Protein AF-Q2SKM6-F1 (afdb_monomer_lite)

Foldseek 3Di:
DDCVQQADPVLVPDPQHDPQFGNPCCQFQVHTDHGDPDDDPQDDALPWDDDPPDPDTGGPSQPPDPQWDADDVVGIFGCVCCVRNVDTHHGDSDPDDDPFDNGDDNPFDDDPVLRVCLVVVVLVVNLVVSCVRPPRDDSVVSNVVSVVSNVSRVVPD

Organism: Hahella chejuensis (strain KCTC 2396) (NCBI:txid349521)

Secondary structure (DSSP, 8-state):
--GGGSS-HHHHT-TTEETTEE-TTHHHHTS-BPP--------S---EEE-TT-S-EEEGGGTT-TTEEEEETTEEEE-TTHHHHSSPBPP--TT---SS-----TT----HHHHHHHHTT-HHHHHHHHHHHTTT--HHHHHHHHHHHHHHHHHH-

Sequence (157 aa):
MGIEELIPAKCAKCEYFLEGECLRAEEQIGGYLPLDYGACRVNGSCIPVQIESSRFYIPEKCVGCSFLAGETQSGYQCLQDKEIWKKGKPLDWGEWTPDLPNIGYAGLNIDESVLEAVKNGAEVFVIKRLRLLNNNLTLKFCRQAYADLRCMMEKFG

Structure (mmCIF, N/CA/C/O backbone):
data_AF-Q2SKM6-F1
#
_entry.id   AF-Q2SKM6-F1
#
loop_
_atom_site.group_PDB
_atom_site.id
_atom_site.type_symbol
_atom_site.label_atom_id
_atom_site.label_alt_id
_atom_site.label_comp_id
_atom_site.label_asym_id
_atom_site.label_entity_id
_atom_site.label_seq_id
_atom_site.pdbx_PDB_ins_code
_atom_site.Cartn_x
_atom_site.Cartn_y
_atom_site.Cartn_z
_atom_site.occupancy
_atom_site.B_iso_or_equiv
_atom_site.auth_seq_id
_atom_site.auth_comp_id
_atom_site.auth_asym_id
_atom_site.auth_atom_id
_atom_site.pdbx_PDB_model_num
ATOM 1 N N . MET A 1 1 ? -6.683 21.913 20.448 1.00 43.88 1 MET A N 1
ATOM 2 C CA . MET A 1 1 ? -6.869 20.454 20.304 1.00 43.88 1 MET A CA 1
ATOM 3 C C . MET A 1 1 ? -5.559 19.884 19.804 1.00 43.88 1 MET A C 1
ATOM 5 O O . MET A 1 1 ? -5.119 20.302 18.742 1.00 43.88 1 MET A O 1
ATOM 9 N N . GLY A 1 2 ? -4.893 19.060 20.612 1.00 51.66 2 GLY A N 1
ATOM 10 C CA . GLY A 1 2 ? -3.593 18.479 20.272 1.00 51.66 2 GLY A CA 1
ATOM 11 C C . GLY A 1 2 ? -3.734 17.234 19.395 1.00 51.66 2 GLY A C 1
ATOM 12 O O . GLY A 1 2 ? -4.752 16.548 19.446 1.00 51.66 2 GLY A O 1
ATOM 13 N N . ILE A 1 3 ? -2.695 16.936 18.616 1.00 56.28 3 ILE A N 1
ATOM 14 C CA . ILE A 1 3 ? -2.562 15.726 17.780 1.00 56.28 3 ILE A CA 1
ATOM 15 C C . ILE A 1 3 ? -2.655 14.412 18.577 1.00 56.28 3 ILE A C 1
ATOM 17 O O . ILE A 1 3 ? -2.915 13.359 18.005 1.00 56.28 3 ILE A O 1
ATOM 21 N N . GLU A 1 4 ? -2.489 14.481 19.899 1.00 56.22 4 GLU A N 1
ATOM 22 C CA . GLU A 1 4 ? -2.472 13.343 20.822 1.00 56.22 4 GLU A CA 1
ATOM 23 C C . GLU A 1 4 ? -3.792 12.554 20.858 1.00 56.22 4 GLU A C 1
ATOM 25 O O . GLU A 1 4 ? -3.774 11.358 21.123 1.00 56.22 4 GLU A O 1
ATOM 30 N N . GLU A 1 5 ? -4.930 13.179 20.535 1.00 59.50 5 GLU A N 1
ATOM 31 C CA . GLU A 1 5 ? -6.233 12.491 20.483 1.00 59.50 5 GLU A CA 1
ATOM 32 C C . GLU A 1 5 ? -6.485 11.726 19.170 1.00 59.50 5 GLU A C 1
ATOM 34 O O . GLU A 1 5 ? -7.481 11.015 19.056 1.00 59.50 5 GLU A O 1
ATOM 39 N N . LEU A 1 6 ? -5.624 11.891 18.161 1.00 67.19 6 LEU A N 1
ATOM 40 C CA . LEU A 1 6 ? -5.803 11.321 16.816 1.00 67.19 6 LEU A CA 1
ATOM 41 C C . LEU A 1 6 ? -4.813 10.186 16.509 1.00 67.19 6 LEU A C 1
ATOM 43 O O . LEU A 1 6 ? -4.863 9.581 15.432 1.00 67.19 6 LEU A O 1
ATOM 47 N N . ILE A 1 7 ? -3.920 9.886 17.456 1.00 73.25 7 ILE A N 1
ATOM 48 C CA . ILE A 1 7 ? -2.831 8.924 17.295 1.00 73.25 7 ILE A CA 1
ATOM 49 C C . ILE A 1 7 ? -2.899 7.829 18.371 1.00 73.25 7 ILE A C 1
ATOM 51 O O . ILE A 1 7 ? -3.177 8.117 19.537 1.00 73.25 7 ILE A O 1
ATOM 55 N N . PRO A 1 8 ? -2.613 6.559 18.035 1.00 74.56 8 PRO A N 1
ATOM 56 C CA . PRO A 1 8 ? -2.498 5.502 19.030 1.00 74.56 8 PRO A CA 1
ATOM 57 C C . PRO A 1 8 ? -1.423 5.827 20.062 1.00 74.56 8 PRO A C 1
ATOM 59 O O . PRO A 1 8 ? -0.291 6.139 19.699 1.00 74.56 8 PRO A O 1
ATOM 62 N N . ALA A 1 9 ? -1.731 5.677 21.354 1.00 73.44 9 ALA A N 1
ATOM 63 C CA . ALA A 1 9 ? -0.780 5.963 22.436 1.00 73.44 9 ALA A CA 1
ATOM 64 C C . ALA A 1 9 ? 0.540 5.177 22.304 1.00 73.44 9 ALA A C 1
ATOM 66 O O . ALA A 1 9 ? 1.604 5.670 22.675 1.00 73.44 9 ALA A O 1
ATOM 67 N N . LYS A 1 10 ? 0.480 3.965 21.733 1.00 73.44 10 LYS A N 1
ATOM 68 C CA . LYS A 1 10 ? 1.672 3.169 21.407 1.00 73.44 10 LYS A CA 1
ATOM 69 C C . LYS A 1 10 ? 2.523 3.788 20.293 1.00 73.44 10 LYS A C 1
ATOM 71 O O . LYS A 1 10 ? 3.741 3.674 20.338 1.00 73.44 10 LYS A O 1
ATOM 76 N N . CYS A 1 11 ? 1.899 4.450 19.319 1.00 77.44 11 CYS A N 1
ATOM 77 C CA . CYS A 1 11 ? 2.588 5.138 18.232 1.00 77.44 11 CYS A CA 1
ATOM 78 C C . CYS A 1 11 ? 3.168 6.471 18.708 1.00 77.44 11 CYS A C 1
ATOM 80 O O . CYS A 1 11 ? 4.300 6.766 18.369 1.00 77.44 11 CYS A O 1
ATOM 82 N N . ALA A 1 12 ? 2.469 7.213 19.572 1.00 79.12 12 ALA A N 1
ATOM 83 C CA . ALA A 1 12 ? 2.941 8.498 20.105 1.00 79.12 12 ALA A CA 1
ATOM 84 C C . ALA A 1 12 ? 4.312 8.430 20.813 1.00 79.12 12 ALA A C 1
ATOM 86 O O . ALA A 1 12 ? 5.000 9.438 20.929 1.00 79.12 12 ALA A O 1
ATOM 87 N N . LYS A 1 13 ? 4.699 7.247 21.308 1.00 80.88 13 LYS A N 1
ATOM 88 C CA . LYS A 1 13 ? 5.981 6.995 21.991 1.00 80.88 13 LYS A CA 1
ATOM 89 C C . LYS A 1 13 ? 6.956 6.148 21.166 1.00 80.88 13 LYS A C 1
ATOM 91 O O . LYS A 1 13 ? 7.995 5.748 21.681 1.00 80.88 13 LYS A O 1
ATOM 96 N N . CYS A 1 14 ? 6.597 5.801 19.934 1.00 84.19 14 CYS A N 1
ATOM 97 C CA . CYS A 1 14 ? 7.415 4.956 19.075 1.00 84.19 14 CYS A CA 1
ATOM 98 C C . CYS A 1 14 ? 8.539 5.782 18.439 1.00 84.19 14 CYS A C 1
ATOM 100 O O . CYS A 1 14 ? 8.295 6.893 17.982 1.00 84.19 14 CYS A O 1
ATOM 102 N N . GLU A 1 15 ? 9.749 5.225 18.350 1.00 88.50 15 GLU A N 1
ATOM 103 C CA . GLU A 1 15 ? 10.892 5.881 17.691 1.00 88.50 15 GLU A CA 1
ATOM 104 C C . GLU A 1 15 ? 10.661 6.150 16.195 1.00 88.50 15 GLU A C 1
ATOM 106 O O . GLU A 1 15 ? 11.251 7.062 15.629 1.00 88.50 15 GLU A O 1
ATOM 111 N N . TYR A 1 16 ? 9.765 5.382 15.569 1.00 84.81 16 TYR A N 1
ATOM 112 C CA . TYR A 1 16 ? 9.400 5.525 14.161 1.00 84.81 16 TYR A CA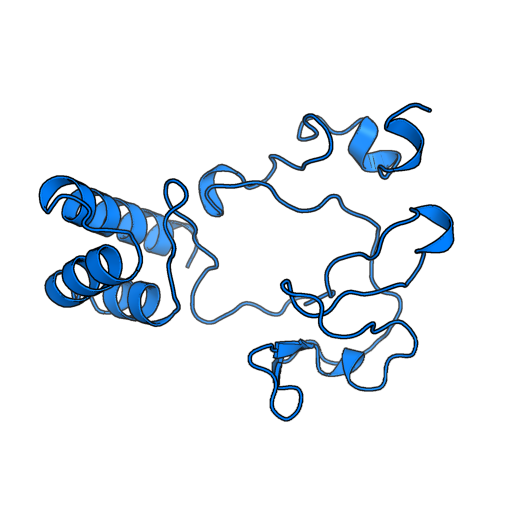 1
ATOM 113 C C . TYR A 1 16 ? 8.237 6.500 13.932 1.00 84.81 16 TYR A C 1
ATOM 115 O O . TYR A 1 16 ? 7.738 6.578 12.814 1.00 84.81 16 TYR A O 1
ATOM 123 N N . PHE A 1 17 ? 7.739 7.186 14.961 1.00 84.56 17 PHE A N 1
ATOM 124 C CA . PHE A 1 17 ? 6.649 8.146 14.804 1.00 84.56 17 PHE A CA 1
ATOM 125 C C . PHE A 1 17 ? 7.175 9.526 14.410 1.00 84.56 17 PHE A C 1
ATOM 127 O O . PHE A 1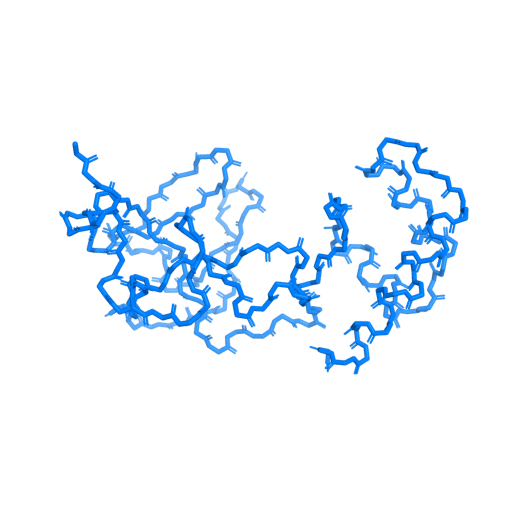 17 ? 7.997 10.103 15.120 1.00 84.56 17 PHE A O 1
ATOM 134 N N . LEU A 1 18 ? 6.645 10.082 13.318 1.00 83.88 18 LEU A N 1
ATOM 135 C CA . LEU A 1 18 ? 6.941 11.442 12.870 1.00 83.88 18 LEU A CA 1
ATOM 136 C C . LEU A 1 18 ? 5.653 12.125 12.408 1.00 83.88 18 LEU A C 1
ATOM 138 O O . LEU A 1 18 ? 5.001 11.651 11.487 1.00 83.88 18 LEU A O 1
ATOM 142 N N . GLU A 1 19 ? 5.276 13.222 13.070 1.00 81.88 19 GLU A N 1
ATOM 143 C CA . GLU A 1 19 ? 4.175 14.122 12.669 1.00 81.88 19 GLU A CA 1
ATOM 144 C C . GLU A 1 19 ? 2.834 13.447 12.293 1.00 81.88 19 GLU A C 1
ATOM 146 O O . GLU A 1 19 ? 2.063 13.981 11.501 1.00 81.88 19 GLU A O 1
ATOM 151 N N . GLY A 1 20 ? 2.499 12.301 12.899 1.00 76.00 20 GLY A N 1
ATOM 152 C CA . GLY A 1 20 ? 1.253 11.577 12.603 1.00 76.00 20 GLY A CA 1
ATOM 153 C C . GLY A 1 20 ? 1.416 10.348 11.706 1.00 76.00 20 GLY A C 1
ATOM 154 O O . GLY A 1 20 ? 0.421 9.688 11.423 1.00 76.00 20 GLY A O 1
ATOM 155 N N . GLU A 1 21 ? 2.642 10.007 11.317 1.00 80.06 21 GLU A N 1
ATOM 156 C CA . GLU A 1 21 ? 2.961 8.930 10.378 1.00 80.06 21 GLU A CA 1
ATOM 157 C C . GLU A 1 21 ? 4.000 7.943 10.952 1.00 80.06 21 GLU A C 1
ATOM 159 O O . GLU A 1 21 ? 4.666 8.227 11.955 1.00 80.06 21 GLU A O 1
ATOM 164 N N . CYS A 1 22 ? 4.121 6.753 10.346 1.00 83.69 22 CYS A N 1
ATOM 165 C CA . CYS A 1 22 ? 5.076 5.714 10.752 1.00 83.69 22 CYS A CA 1
ATOM 166 C C . CYS A 1 22 ? 6.209 5.541 9.723 1.00 83.69 22 CYS A C 1
ATOM 168 O O . CYS A 1 22 ? 5.977 5.131 8.586 1.00 83.69 22 CYS A O 1
ATOM 170 N N . LEU A 1 23 ? 7.451 5.763 10.159 1.00 84.75 23 LEU A N 1
ATOM 171 C CA . LEU A 1 23 ? 8.675 5.676 9.351 1.00 84.75 23 LEU A CA 1
ATOM 172 C C . LEU A 1 23 ? 9.255 4.257 9.222 1.00 84.75 23 LEU A C 1
ATOM 174 O O . LEU A 1 23 ? 10.263 4.059 8.552 1.00 84.75 23 LEU A O 1
ATOM 178 N N . ARG A 1 24 ? 8.653 3.244 9.866 1.00 83.00 24 ARG A N 1
ATOM 179 C CA . ARG A 1 24 ? 9.258 1.903 10.034 1.00 83.00 24 ARG A CA 1
ATOM 180 C C . ARG A 1 24 ? 9.721 1.247 8.725 1.00 83.00 24 ARG A C 1
ATOM 182 O O . ARG A 1 24 ? 10.673 0.476 8.751 1.00 83.00 24 ARG A O 1
ATOM 189 N N . ALA A 1 25 ? 9.036 1.512 7.616 1.00 73.31 25 ALA A N 1
ATOM 190 C CA . ALA A 1 25 ? 9.338 0.924 6.312 1.00 73.31 25 ALA A CA 1
ATOM 191 C C . ALA A 1 25 ? 9.506 1.987 5.218 1.00 73.31 25 ALA A C 1
ATOM 193 O O . ALA A 1 25 ? 9.264 1.692 4.049 1.00 73.31 25 ALA A O 1
ATOM 194 N N . GLU A 1 26 ? 9.895 3.212 5.589 1.00 80.44 26 GLU A N 1
ATOM 195 C CA . GLU A 1 26 ? 9.946 4.347 4.660 1.00 80.44 26 GLU A CA 1
ATOM 196 C C . GLU A 1 26 ? 10.763 4.044 3.401 1.00 80.44 26 GLU A C 1
ATOM 198 O O . GLU A 1 26 ? 10.296 4.267 2.284 1.00 80.44 26 GLU A O 1
ATOM 203 N N . GLU A 1 27 ? 11.937 3.436 3.574 1.00 71.75 27 GLU A N 1
ATOM 204 C CA . GLU A 1 27 ? 12.813 3.047 2.467 1.00 71.75 27 GLU A CA 1
ATOM 205 C C . GLU A 1 27 ? 12.192 1.994 1.535 1.00 71.75 27 GLU A C 1
ATOM 207 O O . GLU A 1 27 ? 12.507 1.969 0.349 1.00 71.75 27 GLU A O 1
ATOM 212 N N . GLN A 1 28 ? 11.330 1.114 2.055 1.00 64.44 28 GLN A N 1
ATOM 213 C CA . GLN A 1 28 ? 10.730 0.019 1.288 1.00 64.44 28 GLN A CA 1
ATOM 214 C C . GLN A 1 28 ? 9.534 0.494 0.457 1.00 64.44 28 GLN A C 1
ATOM 216 O O . GLN A 1 28 ? 9.356 0.063 -0.682 1.00 64.44 28 GLN A O 1
ATOM 221 N N . ILE A 1 29 ? 8.701 1.366 1.029 1.00 68.19 29 ILE A N 1
ATOM 222 C CA . ILE A 1 29 ? 7.460 1.822 0.389 1.00 68.19 29 ILE A CA 1
ATOM 223 C C . ILE A 1 29 ? 7.602 3.201 -0.264 1.00 68.19 29 ILE A C 1
ATOM 225 O O . ILE A 1 29 ? 6.657 3.677 -0.888 1.00 68.19 29 ILE A O 1
ATOM 229 N N . GLY A 1 30 ? 8.760 3.858 -0.119 1.00 65.94 30 GLY A N 1
ATOM 230 C CA . GLY A 1 30 ? 9.010 5.201 -0.645 1.00 65.94 30 GLY A CA 1
ATOM 231 C C . GLY A 1 30 ? 8.045 6.254 -0.088 1.00 65.94 30 GLY A C 1
ATOM 232 O O . GLY A 1 30 ? 7.665 7.175 -0.811 1.00 65.94 30 GLY A O 1
ATOM 233 N N . GLY A 1 31 ? 7.602 6.077 1.159 1.00 73.12 31 GLY A N 1
ATOM 234 C CA . GLY A 1 31 ? 6.545 6.853 1.809 1.00 73.12 31 GLY A CA 1
ATOM 235 C C . GLY A 1 31 ? 6.296 6.378 3.240 1.00 73.12 31 GLY A C 1
ATOM 236 O O . GLY A 1 31 ? 7.091 5.626 3.788 1.00 73.12 31 GLY A O 1
ATOM 237 N N . TYR A 1 32 ? 5.189 6.782 3.860 1.00 78.88 32 TYR A N 1
ATOM 238 C CA . TYR A 1 32 ? 4.927 6.454 5.265 1.00 78.88 32 TYR A CA 1
ATOM 239 C C . TYR A 1 32 ? 3.880 5.360 5.450 1.00 78.88 32 TYR A C 1
ATOM 241 O O . TYR A 1 32 ? 2.926 5.242 4.678 1.00 78.88 32 TYR A O 1
ATOM 249 N N . LEU A 1 33 ? 4.063 4.548 6.494 1.00 72.88 33 LEU A N 1
ATOM 250 C CA . LEU A 1 33 ? 3.070 3.566 6.901 1.00 72.88 33 LEU A CA 1
ATOM 251 C C . LEU A 1 33 ? 1.970 4.237 7.733 1.00 72.88 33 LEU A C 1
ATOM 253 O O . LEU A 1 33 ? 2.259 5.116 8.551 1.00 72.88 33 LEU A O 1
ATOM 257 N N . PRO A 1 34 ? 0.722 3.756 7.621 1.00 74.81 34 PRO A N 1
ATOM 258 C CA . PRO A 1 34 ? -0.339 4.174 8.520 1.00 74.81 34 PRO A CA 1
ATOM 259 C C . PRO A 1 34 ? -0.001 3.792 9.967 1.00 74.81 34 PRO A C 1
ATOM 261 O O . PRO A 1 34 ? 0.610 2.752 10.233 1.00 74.81 34 PRO A O 1
ATOM 264 N N . LEU A 1 35 ? -0.442 4.617 10.918 1.00 78.75 35 LEU A N 1
ATOM 265 C CA . LEU A 1 35 ? -0.303 4.310 12.340 1.00 78.75 35 LEU A CA 1
ATOM 266 C C . LEU A 1 35 ? -1.035 3.011 12.702 1.00 78.75 35 LEU A C 1
ATOM 268 O O . LEU A 1 35 ? -2.080 2.667 12.146 1.00 78.75 35 LEU A O 1
ATOM 272 N N . ASP A 1 36 ? -0.490 2.290 13.676 1.00 75.31 36 ASP A N 1
ATOM 273 C CA . ASP A 1 36 ? -1.037 1.012 14.114 1.00 75.31 36 ASP A CA 1
ATOM 274 C C . ASP A 1 36 ? -2.203 1.240 15.094 1.00 75.31 36 ASP A C 1
ATOM 276 O O . ASP A 1 36 ? -2.023 1.389 16.304 1.00 75.31 36 ASP A O 1
ATOM 280 N N . TYR A 1 37 ? -3.424 1.246 14.560 1.00 74.44 37 TYR A N 1
ATOM 281 C CA . TYR A 1 37 ? -4.676 1.391 15.317 1.00 74.44 37 TYR A CA 1
ATOM 282 C C . TYR A 1 37 ? -5.174 0.076 15.953 1.00 74.44 37 TYR A C 1
ATOM 284 O O . TYR A 1 37 ? -6.307 0.001 16.432 1.00 74.44 37 TYR A O 1
ATOM 292 N N . GLY A 1 38 ? -4.330 -0.960 15.992 1.00 75.06 38 GLY A N 1
ATOM 293 C CA . GLY A 1 38 ? -4.624 -2.242 16.626 1.00 75.06 38 GLY A CA 1
ATOM 294 C C . GLY A 1 38 ? -5.240 -3.281 15.688 1.00 75.06 38 GLY A C 1
ATOM 295 O O . GLY A 1 38 ? -5.848 -2.962 14.661 1.00 75.06 38 GLY A O 1
ATOM 296 N N . ALA A 1 39 ? -5.089 -4.547 16.087 1.00 80.56 39 ALA A N 1
ATOM 297 C CA . ALA A 1 39 ? -5.482 -5.711 15.301 1.00 80.56 39 ALA A CA 1
ATOM 298 C C . ALA A 1 39 ? -6.977 -5.725 14.947 1.00 80.56 39 ALA A C 1
ATOM 300 O O . ALA A 1 39 ? -7.823 -5.167 15.658 1.00 80.56 39 ALA A O 1
ATOM 301 N N . CYS A 1 40 ? -7.308 -6.392 13.843 1.00 86.06 40 CYS A N 1
ATOM 302 C CA . CYS A 1 40 ? -8.689 -6.704 13.514 1.00 86.06 40 CYS A CA 1
ATOM 303 C C . CYS A 1 40 ? -9.211 -7.810 14.435 1.00 86.06 40 CYS A C 1
ATOM 305 O O . CYS A 1 40 ? -8.532 -8.805 14.669 1.00 86.06 40 CYS A O 1
ATOM 307 N N . ARG A 1 41 ? -10.439 -7.652 14.938 1.00 87.88 41 ARG A N 1
ATOM 308 C CA . ARG A 1 41 ? -11.120 -8.682 15.756 1.00 87.88 41 ARG A CA 1
ATOM 309 C C . ARG A 1 41 ? -12.084 -9.563 14.955 1.00 87.88 41 ARG A C 1
ATOM 311 O O . ARG A 1 41 ? -12.828 -10.345 15.537 1.00 87.88 41 ARG A O 1
ATOM 318 N N . VAL A 1 42 ? -12.117 -9.390 13.634 1.00 88.75 42 VAL A N 1
ATOM 319 C CA . VAL A 1 42 ? -12.931 -10.200 12.723 1.00 88.75 42 VAL A CA 1
ATOM 320 C C . VAL A 1 42 ? -12.076 -11.353 12.223 1.00 88.75 42 VAL A C 1
ATOM 322 O O . VAL A 1 42 ? -11.054 -11.134 11.572 1.00 88.75 42 VAL A O 1
ATOM 325 N N . ASN A 1 43 ? -12.510 -12.574 12.524 1.00 87.19 43 ASN A N 1
ATOM 326 C CA . ASN A 1 43 ? -11.882 -13.781 12.004 1.00 87.19 43 ASN A CA 1
ATOM 327 C C . ASN A 1 43 ? -12.332 -14.022 10.563 1.00 87.19 43 ASN A C 1
ATOM 329 O O . ASN A 1 43 ? -13.502 -13.834 10.233 1.00 87.19 43 ASN A O 1
ATOM 333 N N . GLY A 1 44 ? -11.413 -14.484 9.725 1.00 87.38 44 GLY A N 1
ATOM 334 C CA . GLY A 1 44 ? -11.723 -14.919 8.373 1.00 87.38 44 GLY A CA 1
ATOM 335 C C . GLY A 1 44 ? -10.528 -14.809 7.441 1.00 87.38 44 GLY A C 1
ATOM 336 O O . GLY A 1 44 ? -9.443 -14.372 7.828 1.00 87.38 44 GLY A O 1
ATOM 337 N N . SER A 1 45 ? -10.763 -15.215 6.201 1.00 87.62 45 SER A N 1
ATOM 338 C CA . SER A 1 45 ? -9.771 -15.208 5.135 1.00 87.62 45 SER A CA 1
ATOM 339 C C . SER A 1 45 ? -9.340 -13.787 4.770 1.00 87.62 45 SER A C 1
ATOM 341 O O . SER A 1 45 ? -10.146 -12.852 4.738 1.00 87.62 45 SER A O 1
ATOM 343 N N . CYS A 1 46 ? -8.043 -13.639 4.507 1.00 89.25 46 CYS A N 1
ATOM 344 C CA . CYS A 1 46 ? -7.454 -12.400 4.005 1.00 89.25 46 CYS A CA 1
ATOM 345 C C . CYS A 1 46 ? -7.159 -12.449 2.503 1.00 89.25 46 CYS A C 1
ATOM 347 O O . CYS A 1 46 ? -6.488 -11.559 1.988 1.00 89.25 46 CYS A O 1
ATOM 349 N N . ILE A 1 47 ? -7.667 -13.472 1.805 1.00 87.06 47 ILE A N 1
ATOM 350 C CA . ILE A 1 47 ? -7.549 -13.573 0.351 1.00 87.06 47 ILE A CA 1
ATOM 351 C C . ILE A 1 47 ? -8.240 -12.349 -0.276 1.00 87.06 47 ILE A C 1
ATOM 353 O O . ILE A 1 47 ? -9.360 -12.019 0.132 1.00 87.06 47 ILE A O 1
ATOM 357 N N . PRO A 1 48 ? -7.594 -11.660 -1.234 1.00 87.81 48 PRO A N 1
ATOM 358 C CA . PRO A 1 48 ? -8.192 -10.523 -1.917 1.00 87.81 48 PRO A CA 1
ATOM 359 C C . PRO A 1 48 ? -9.439 -10.923 -2.702 1.00 87.81 48 PRO A C 1
ATOM 361 O O . PRO A 1 48 ? -9.404 -11.826 -3.535 1.00 87.81 48 PRO A O 1
ATOM 364 N N . VAL A 1 49 ? -10.529 -10.197 -2.476 1.00 88.81 49 VAL A N 1
ATOM 365 C CA . VAL A 1 49 ? -11.774 -10.291 -3.240 1.00 88.81 49 VAL A CA 1
ATOM 366 C C . VAL A 1 49 ? -12.092 -8.910 -3.794 1.00 88.81 49 VAL A C 1
ATOM 368 O O . VAL A 1 49 ? -12.068 -7.911 -3.070 1.00 88.81 49 VAL A O 1
ATOM 371 N N . GLN A 1 50 ? -12.365 -8.843 -5.094 1.00 86.00 50 GLN A N 1
ATOM 372 C CA . GLN A 1 50 ? -12.782 -7.606 -5.741 1.00 86.00 50 GLN A CA 1
ATOM 373 C C . GLN A 1 50 ? -14.236 -7.296 -5.371 1.00 86.00 50 GLN A C 1
ATOM 375 O O . GLN A 1 50 ? -15.105 -8.158 -5.507 1.00 86.00 50 GLN A O 1
ATOM 380 N N . ILE A 1 51 ? -14.514 -6.066 -4.933 1.00 82.50 51 ILE A N 1
ATOM 381 C CA . ILE A 1 51 ? -15.898 -5.626 -4.714 1.00 82.50 51 ILE A CA 1
ATOM 382 C C . ILE A 1 51 ? -16.506 -5.194 -6.047 1.00 82.50 51 ILE A C 1
ATOM 384 O O . ILE A 1 51 ? -15.877 -4.452 -6.804 1.00 82.50 51 ILE A O 1
ATOM 388 N N . GLU A 1 52 ? -17.720 -5.674 -6.324 1.00 73.19 52 GLU A N 1
ATOM 389 C CA . GLU A 1 52 ? -18.444 -5.514 -7.588 1.00 73.19 52 GLU A CA 1
ATOM 390 C C . GLU A 1 52 ? -18.367 -4.089 -8.158 1.00 73.19 52 GLU A C 1
ATOM 392 O O . GLU A 1 52 ? -18.724 -3.114 -7.502 1.00 73.19 52 GLU A O 1
ATOM 397 N N . SER A 1 53 ? -17.921 -3.975 -9.414 1.00 67.69 53 SER A N 1
ATOM 398 C CA . SER A 1 53 ? -17.728 -2.713 -10.156 1.00 67.69 53 SER A CA 1
ATOM 399 C C . SER A 1 53 ? -16.713 -1.720 -9.567 1.00 67.69 53 SER A C 1
ATOM 401 O O . SER A 1 53 ? -16.477 -0.678 -10.180 1.00 67.69 53 SER A O 1
ATOM 403 N N . SER A 1 54 ? -16.070 -2.034 -8.439 1.00 71.62 54 SER A N 1
ATOM 404 C CA . SER A 1 54 ? -14.962 -1.246 -7.899 1.00 71.62 54 SER A CA 1
ATOM 405 C C . SER A 1 54 ? -13.626 -1.708 -8.487 1.00 71.62 54 SER A C 1
ATOM 407 O O . SER A 1 54 ? -13.438 -2.866 -8.874 1.00 71.62 54 SER A O 1
ATOM 409 N N . ARG A 1 55 ? -12.653 -0.797 -8.516 1.00 73.44 55 ARG A N 1
ATOM 410 C CA . ARG A 1 55 ? -11.255 -1.126 -8.841 1.00 73.44 55 ARG A CA 1
ATOM 411 C C . ARG A 1 55 ? -10.464 -1.640 -7.633 1.00 73.44 55 ARG A C 1
ATOM 413 O O . ARG A 1 55 ? -9.257 -1.825 -7.744 1.00 73.44 55 ARG A O 1
ATOM 420 N N . PHE A 1 56 ? -11.107 -1.775 -6.474 1.00 78.56 56 PHE A N 1
ATOM 421 C CA . PHE A 1 56 ? -10.435 -2.076 -5.218 1.00 78.56 56 PHE A CA 1
ATOM 422 C C . PHE A 1 56 ? -10.674 -3.523 -4.796 1.00 78.56 56 PHE A C 1
ATOM 424 O O . PHE A 1 56 ? -11.760 -4.083 -4.954 1.00 78.56 56 PHE A O 1
ATOM 431 N N . TYR A 1 57 ? -9.637 -4.100 -4.202 1.00 86.06 57 TYR A N 1
ATOM 432 C CA . TYR A 1 57 ? -9.699 -5.389 -3.538 1.00 86.06 57 TYR A CA 1
ATOM 433 C C . TYR A 1 57 ? -9.816 -5.173 -2.036 1.00 86.06 57 TYR A C 1
ATOM 435 O O . TYR A 1 57 ? -9.226 -4.240 -1.484 1.00 86.06 57 TYR A O 1
ATOM 443 N N . ILE A 1 58 ? -10.546 -6.062 -1.373 1.00 88.81 58 ILE A N 1
ATOM 444 C CA . ILE A 1 58 ? -10.608 -6.131 0.086 1.00 88.81 58 ILE A CA 1
ATOM 445 C C . ILE A 1 58 ? -10.347 -7.570 0.556 1.00 88.81 58 ILE A C 1
ATOM 447 O O . ILE A 1 58 ? -10.550 -8.501 -0.221 1.00 88.81 58 ILE A O 1
ATOM 451 N N . PRO A 1 59 ? -9.945 -7.789 1.818 1.00 91.31 59 PRO A N 1
ATOM 452 C CA . PRO A 1 59 ? -9.909 -9.126 2.404 1.00 91.31 59 PRO A CA 1
ATOM 453 C C . PRO A 1 59 ? -11.298 -9.779 2.366 1.00 91.31 59 PRO A C 1
ATOM 455 O O . PRO A 1 59 ? -12.284 -9.128 2.712 1.00 91.31 59 PRO A O 1
ATOM 458 N N . GLU A 1 60 ? -11.394 -11.066 2.032 1.00 91.56 60 GLU A N 1
ATOM 459 C CA . GLU A 1 60 ? -12.666 -11.811 2.002 1.00 91.56 60 GLU A CA 1
ATOM 460 C C . GLU A 1 60 ? -13.484 -11.659 3.300 1.00 91.56 60 GLU A C 1
ATOM 462 O O . GLU A 1 60 ? -14.690 -11.406 3.262 1.00 91.56 60 GLU A O 1
ATOM 467 N N . LYS A 1 61 ? -12.823 -11.694 4.467 1.00 93.00 61 LYS A N 1
ATOM 468 C CA . LYS A 1 61 ? -13.456 -11.467 5.783 1.00 93.00 61 LYS A CA 1
ATOM 469 C C . LYS A 1 61 ? -14.171 -10.117 5.917 1.00 93.00 61 LYS A C 1
ATOM 471 O O . LYS A 1 61 ? -14.972 -9.931 6.832 1.00 93.00 61 LYS A O 1
ATOM 476 N N . CYS A 1 62 ? -13.865 -9.154 5.050 1.00 92.50 62 CYS A N 1
ATOM 477 C CA . CYS A 1 62 ? -14.451 -7.823 5.068 1.00 92.50 62 CYS A CA 1
ATOM 478 C C . CYS A 1 62 ? -15.745 -7.711 4.249 1.00 92.50 62 CYS A C 1
ATOM 480 O O . CYS A 1 62 ? -16.516 -6.802 4.538 1.00 92.50 62 CYS A O 1
ATOM 482 N N . VAL A 1 63 ? -16.031 -8.620 3.307 1.00 91.00 63 VAL A N 1
ATOM 483 C CA . VAL A 1 63 ? -17.171 -8.517 2.364 1.00 91.00 63 VAL A CA 1
ATOM 484 C C . VAL A 1 63 ? -18.524 -8.359 3.076 1.00 91.00 63 VAL A C 1
ATOM 486 O O . VAL A 1 63 ? -19.366 -7.584 2.636 1.00 91.00 63 VAL A O 1
ATOM 489 N N . GLY A 1 64 ? -18.717 -9.037 4.210 1.00 88.62 64 GLY A N 1
ATOM 490 C CA . GLY A 1 64 ? -19.922 -8.925 5.048 1.00 88.62 64 GLY A CA 1
ATOM 491 C C . GLY A 1 64 ? -19.696 -8.221 6.389 1.00 88.62 64 GLY A C 1
ATOM 492 O O . GLY A 1 64 ? -20.530 -8.320 7.287 1.00 88.62 64 GLY A O 1
ATOM 493 N N . CYS A 1 65 ? -18.547 -7.574 6.581 1.00 92.31 65 CYS A N 1
ATOM 494 C CA . CYS A 1 65 ? -18.177 -7.014 7.875 1.00 92.31 65 CYS A CA 1
ATOM 495 C C . CYS A 1 65 ? -18.941 -5.715 8.161 1.00 92.31 65 CYS A C 1
ATOM 497 O O . CYS A 1 65 ? -18.855 -4.755 7.399 1.00 92.31 65 CYS A O 1
ATOM 499 N N . SER A 1 66 ? -19.595 -5.632 9.326 1.00 92.69 66 SER A N 1
ATOM 500 C CA . SER A 1 66 ? -20.325 -4.432 9.771 1.00 92.69 66 SER A CA 1
ATOM 501 C C . SER A 1 66 ? -19.439 -3.199 9.976 1.00 92.69 66 SER A C 1
ATOM 503 O O . SER A 1 66 ? -19.944 -2.086 10.084 1.00 92.69 66 SER A O 1
ATOM 505 N N . PHE A 1 67 ? -18.122 -3.390 10.080 1.00 92.25 67 PHE A N 1
ATOM 506 C CA . PHE A 1 67 ? -17.153 -2.305 10.217 1.00 92.25 67 PHE A CA 1
ATOM 507 C C . PHE A 1 67 ? -16.593 -1.823 8.875 1.00 92.25 67 PHE A C 1
ATOM 509 O O . PHE A 1 67 ? -15.860 -0.835 8.870 1.00 92.25 67 PHE A O 1
ATOM 516 N N . LEU A 1 68 ? -16.879 -2.498 7.757 1.00 91.12 68 LEU A N 1
ATOM 517 C CA . LEU A 1 68 ? -16.419 -2.052 6.445 1.00 91.12 68 LEU A CA 1
ATOM 518 C C . LEU A 1 68 ? -17.187 -0.790 6.041 1.00 91.12 68 LEU A C 1
ATOM 520 O O . LEU A 1 68 ? -18.415 -0.787 6.004 1.00 91.12 68 LEU A O 1
ATOM 524 N N . ALA A 1 69 ? -16.462 0.275 5.709 1.00 88.50 69 ALA A N 1
ATOM 525 C CA . ALA A 1 69 ? -17.050 1.489 5.160 1.00 88.50 69 ALA A CA 1
ATOM 526 C C . ALA A 1 69 ? -16.530 1.779 3.753 1.00 88.50 69 ALA A C 1
ATOM 528 O O . ALA A 1 69 ? -15.339 1.625 3.463 1.00 88.50 69 ALA A O 1
ATOM 529 N N . GLY A 1 70 ? -17.486 2.174 2.908 1.00 72.81 70 GLY A N 1
ATOM 530 C CA . GLY A 1 70 ? -17.370 2.277 1.461 1.00 72.81 70 GLY A CA 1
ATOM 531 C C . GLY A 1 70 ? -16.608 3.483 0.912 1.00 72.81 70 GLY A C 1
ATOM 532 O O . GLY A 1 70 ? -16.260 4.431 1.617 1.00 72.81 70 GLY A O 1
ATOM 533 N N . GLU A 1 71 ? -16.399 3.352 -0.395 1.00 64.38 71 GLU A N 1
ATOM 534 C CA . GLU A 1 71 ? -15.402 3.917 -1.305 1.00 64.38 71 GLU A CA 1
ATOM 535 C C . GLU A 1 71 ? -15.315 5.453 -1.296 1.00 64.38 71 GLU A C 1
ATOM 537 O O . GLU A 1 71 ? -16.084 6.172 -1.934 1.00 64.38 71 GLU A O 1
ATOM 542 N N . THR A 1 72 ? -14.322 5.973 -0.577 1.00 57.16 72 THR A N 1
ATOM 543 C CA . THR A 1 72 ? -13.822 7.335 -0.831 1.00 57.16 72 THR A CA 1
ATOM 544 C C . THR A 1 72 ? -12.945 7.319 -2.094 1.00 57.16 72 THR A C 1
ATOM 546 O O . THR A 1 72 ? -12.682 6.252 -2.649 1.00 57.16 72 THR A O 1
ATOM 549 N N . GLN A 1 73 ? -12.398 8.461 -2.538 1.00 59.69 73 GLN A N 1
ATOM 550 C CA . GLN A 1 73 ? -11.378 8.466 -3.611 1.00 59.69 73 GLN A CA 1
ATOM 551 C C . GLN A 1 73 ? -10.207 7.494 -3.341 1.00 59.69 73 GLN A C 1
ATOM 553 O O . GLN A 1 73 ? -9.542 7.044 -4.277 1.00 59.69 73 GLN A O 1
ATOM 558 N N . SER A 1 74 ? -9.986 7.156 -2.068 1.00 61.09 74 SER A N 1
ATOM 559 C CA . SER A 1 74 ? -8.900 6.322 -1.558 1.00 61.09 74 SER A CA 1
ATOM 560 C C . SER A 1 74 ? -9.284 4.852 -1.317 1.00 61.09 74 SER A C 1
ATOM 562 O O . SER A 1 74 ? -8.442 4.093 -0.849 1.00 61.09 74 SER A O 1
ATOM 564 N N . GLY A 1 75 ? -10.522 4.435 -1.613 1.00 81.31 75 GLY A N 1
ATOM 565 C CA . GLY A 1 75 ? -10.983 3.053 -1.422 1.00 81.31 75 GLY A CA 1
ATOM 566 C C . GLY A 1 75 ? -11.679 2.797 -0.079 1.00 81.31 75 GLY A C 1
ATOM 567 O O . GLY A 1 75 ? -12.359 3.682 0.456 1.00 81.31 75 GLY A O 1
ATOM 568 N N . TYR A 1 76 ? -11.544 1.565 0.425 1.00 86.38 76 TYR A N 1
ATOM 569 C CA . TYR A 1 76 ? -12.248 1.032 1.600 1.00 86.38 76 TYR A CA 1
ATOM 570 C C . TYR A 1 76 ? -11.441 1.165 2.898 1.00 86.38 76 TYR A C 1
ATOM 572 O O . TYR A 1 76 ? -10.216 1.054 2.905 1.00 86.38 76 TYR A O 1
ATOM 580 N N . GLN A 1 77 ? -12.144 1.333 4.020 1.00 88.12 77 GLN A N 1
ATOM 581 C CA . GLN A 1 77 ? -11.543 1.419 5.357 1.00 88.12 77 GLN A CA 1
ATOM 582 C C . GLN A 1 77 ? -12.359 0.649 6.402 1.00 88.12 77 GLN A C 1
ATOM 584 O O . GLN A 1 77 ? -13.562 0.436 6.250 1.00 88.12 77 GLN A O 1
ATOM 589 N N . CYS A 1 78 ? -11.701 0.265 7.492 1.00 89.06 78 CYS A N 1
ATOM 590 C CA . CYS A 1 78 ? -12.314 -0.375 8.647 1.00 89.06 78 CYS A CA 1
ATOM 591 C C . CYS A 1 78 ? -12.661 0.677 9.710 1.00 89.06 78 CYS A C 1
ATOM 593 O O . CYS A 1 78 ? -11.802 1.432 10.160 1.00 89.06 78 CYS A O 1
ATOM 595 N N . LEU A 1 79 ? -13.919 0.719 10.147 1.00 89.50 79 LEU A N 1
ATOM 596 C CA . LEU A 1 79 ? -14.400 1.624 11.199 1.00 89.50 79 LEU A CA 1
ATOM 597 C C . LEU A 1 79 ? -14.369 1.003 12.600 1.00 89.50 79 LEU A C 1
ATOM 599 O O . LEU A 1 79 ? -14.891 1.588 13.549 1.00 89.50 79 LEU A O 1
ATOM 603 N N . GLN A 1 80 ? -13.774 -0.180 12.753 1.00 87.69 80 GLN A N 1
ATOM 604 C CA . GLN A 1 80 ? -13.570 -0.761 14.073 1.00 87.69 80 GLN A CA 1
ATOM 605 C C . GLN A 1 80 ? -12.729 0.202 14.920 1.00 87.69 80 GLN A C 1
ATOM 607 O O . GLN A 1 80 ? -11.655 0.624 14.495 1.00 87.69 80 GLN A O 1
ATOM 612 N N . ASP A 1 81 ? -13.235 0.532 16.110 1.00 84.56 81 ASP A N 1
ATOM 613 C CA . ASP A 1 81 ? -12.646 1.495 17.047 1.00 84.56 81 ASP A CA 1
ATOM 614 C C . ASP A 1 81 ? -12.630 2.964 16.549 1.00 84.56 81 ASP A C 1
ATOM 616 O O . ASP A 1 81 ? -11.942 3.804 17.128 1.00 84.56 81 ASP A O 1
ATOM 620 N N . LYS A 1 82 ? -13.429 3.326 15.527 1.00 82.75 82 LYS A N 1
ATOM 621 C CA . LYS A 1 82 ? -13.532 4.717 15.031 1.00 82.75 82 LYS A CA 1
ATOM 622 C C . LYS A 1 82 ? -13.906 5.714 16.131 1.00 82.75 82 LYS A C 1
ATOM 624 O O . LYS A 1 82 ? -13.393 6.822 16.124 1.00 82.75 82 LYS A O 1
ATOM 629 N N . GLU A 1 83 ? -14.758 5.342 17.082 1.00 79.50 83 GLU A N 1
ATOM 630 C CA . GLU A 1 83 ? -15.133 6.225 18.201 1.00 79.50 83 GLU A CA 1
ATOM 631 C C . GLU A 1 83 ? -13.951 6.539 19.133 1.00 79.50 83 GLU A C 1
ATOM 633 O O . GLU A 1 83 ? -13.919 7.590 19.766 1.00 79.50 83 GLU A O 1
ATOM 638 N N . ILE A 1 84 ? -12.953 5.651 19.190 1.00 77.38 84 ILE A N 1
ATOM 639 C CA . ILE A 1 84 ? -11.734 5.842 19.986 1.00 77.38 84 ILE A CA 1
ATOM 640 C C . ILE A 1 84 ? -10.758 6.748 19.230 1.00 77.38 84 ILE A C 1
ATOM 642 O O . ILE A 1 84 ? -10.177 7.658 19.811 1.00 77.38 84 ILE A O 1
ATOM 646 N N . TRP A 1 85 ? -10.598 6.515 17.925 1.00 73.56 85 TRP A N 1
ATOM 647 C CA . TRP A 1 85 ? -9.546 7.143 17.115 1.00 73.56 85 TRP A CA 1
ATOM 648 C C . TRP A 1 85 ? -10.020 8.300 16.232 1.00 73.56 85 TRP A C 1
ATOM 650 O O . TRP A 1 85 ? -9.219 8.926 15.541 1.00 73.56 85 TRP A O 1
ATOM 660 N N . LYS A 1 86 ? -11.330 8.557 16.198 1.00 72.69 86 LYS A N 1
ATOM 661 C CA . LYS A 1 86 ? -12.025 9.548 15.358 1.00 72.69 86 LYS A CA 1
ATOM 662 C C . LYS A 1 86 ? -11.750 9.410 13.842 1.00 72.69 86 LYS A C 1
ATOM 664 O O . LYS A 1 86 ? -12.143 10.279 13.067 1.00 72.69 86 LYS A O 1
ATOM 669 N N . LYS A 1 87 ? -11.130 8.307 13.395 1.00 76.06 87 LYS A N 1
ATOM 670 C CA . LYS A 1 87 ? -10.745 7.995 12.002 1.00 76.06 87 LYS A CA 1
ATOM 671 C C . LYS A 1 87 ? -10.877 6.487 11.731 1.00 76.06 87 LYS A C 1
ATOM 673 O O . LYS A 1 87 ? -10.795 5.688 12.660 1.00 76.06 87 LYS A O 1
ATOM 678 N N . GLY A 1 88 ? -11.114 6.101 10.473 1.00 77.69 88 GLY A N 1
ATOM 679 C CA . GLY A 1 88 ? -11.073 4.698 10.043 1.00 77.69 88 GLY A CA 1
ATOM 680 C C . GLY A 1 88 ? -9.639 4.209 9.813 1.00 77.69 88 GLY A C 1
ATOM 681 O O . GLY A 1 88 ? -8.759 4.989 9.444 1.00 77.69 88 GLY A O 1
ATOM 682 N N . LYS A 1 89 ? -9.404 2.917 10.046 1.00 82.19 89 LYS A N 1
ATOM 683 C CA . LYS A 1 89 ? -8.099 2.266 9.876 1.00 82.19 89 LYS A CA 1
ATOM 684 C C . LYS A 1 89 ? -8.023 1.486 8.553 1.00 82.19 89 LYS A C 1
ATOM 686 O O . LYS A 1 89 ? -9.071 1.112 8.015 1.00 82.19 89 LYS A O 1
ATOM 691 N N . PRO A 1 90 ? -6.815 1.219 8.024 1.00 81.19 90 PRO A N 1
ATOM 692 C CA . PRO A 1 90 ? -6.636 0.325 6.881 1.00 81.19 90 PRO A CA 1
ATOM 693 C C . PRO A 1 90 ? -7.252 -1.058 7.126 1.00 81.19 90 PRO A C 1
ATOM 695 O O . PRO A 1 90 ? -7.439 -1.477 8.273 1.00 81.19 90 PRO A O 1
ATOM 698 N N . LEU A 1 91 ? -7.565 -1.772 6.044 1.00 86.69 91 LEU A N 1
ATOM 699 C CA . LEU A 1 91 ? -8.025 -3.155 6.140 1.00 86.69 91 LEU A CA 1
ATOM 700 C C . LEU A 1 91 ? -6.884 -4.058 6.609 1.00 86.69 91 LEU A C 1
ATOM 702 O O . LEU A 1 91 ? -5.726 -3.862 6.247 1.00 86.69 91 LEU A O 1
ATOM 706 N N . ASP A 1 92 ? -7.229 -5.039 7.433 1.00 87.00 92 ASP A N 1
ATOM 707 C CA . ASP A 1 92 ? -6.272 -6.014 7.934 1.00 87.00 92 ASP A CA 1
ATOM 708 C C . ASP A 1 92 ? -6.144 -7.177 6.950 1.00 87.00 92 ASP A C 1
ATOM 710 O O . ASP A 1 92 ? -7.057 -7.998 6.826 1.00 87.00 92 ASP A O 1
ATOM 714 N N . TRP A 1 93 ? -4.994 -7.233 6.289 1.00 84.44 93 TRP A N 1
ATOM 715 C CA . TRP A 1 93 ? -4.637 -8.246 5.303 1.00 84.44 93 TRP A CA 1
ATOM 716 C C . TRP A 1 93 ? -3.946 -9.475 5.917 1.00 84.44 93 TRP A C 1
ATOM 718 O O . TRP A 1 93 ? -3.621 -10.408 5.190 1.00 84.44 93 TRP A O 1
ATOM 728 N N . GLY A 1 94 ? -3.761 -9.528 7.242 1.00 81.81 94 GLY A N 1
ATOM 729 C CA . GLY A 1 94 ? -3.157 -10.678 7.918 1.00 81.81 94 GLY A CA 1
ATOM 730 C C . GLY A 1 94 ? -1.784 -11.049 7.345 1.00 81.81 94 GLY A C 1
ATOM 731 O O . GLY A 1 94 ? -0.930 -10.186 7.170 1.00 81.81 94 GLY A O 1
ATOM 732 N N . GLU A 1 95 ? -1.594 -12.337 7.049 1.00 76.06 95 GLU A N 1
ATOM 733 C CA . GLU A 1 95 ? -0.384 -12.884 6.411 1.00 76.06 95 GLU A CA 1
ATOM 734 C C . GLU A 1 95 ? -0.473 -12.912 4.876 1.00 76.06 95 GLU A C 1
ATOM 736 O O . GLU A 1 95 ? 0.286 -13.626 4.225 1.00 76.06 95 GLU A O 1
ATOM 741 N N . TRP A 1 96 ? -1.428 -12.198 4.271 1.00 73.88 96 TRP A N 1
ATOM 742 C CA . TRP A 1 96 ? -1.482 -12.123 2.817 1.00 73.88 96 TRP A CA 1
ATOM 743 C C . TRP A 1 96 ? -0.240 -11.402 2.283 1.00 73.88 96 TRP A C 1
ATOM 745 O O . TRP A 1 96 ? -0.030 -10.215 2.541 1.00 73.88 96 TRP A O 1
ATOM 755 N N . THR A 1 97 ? 0.554 -12.137 1.509 1.00 68.44 97 THR A N 1
ATOM 756 C CA . THR A 1 97 ? 1.774 -11.650 0.867 1.00 68.44 97 THR A CA 1
ATOM 757 C C . THR A 1 97 ? 1.540 -11.646 -0.645 1.00 68.44 97 THR A C 1
ATOM 759 O O . THR A 1 97 ? 1.408 -12.727 -1.223 1.00 68.44 97 THR A O 1
ATOM 762 N N . PRO A 1 98 ? 1.419 -10.478 -1.301 1.00 70.06 98 PRO A N 1
A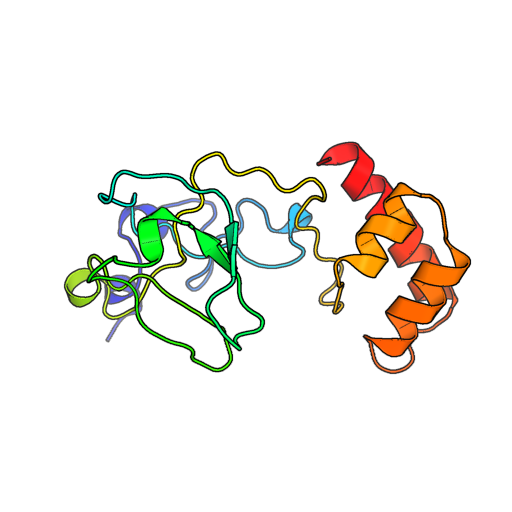TOM 763 C CA . PRO A 1 98 ? 1.239 -10.425 -2.750 1.00 70.06 98 PRO A CA 1
ATOM 764 C C . PRO A 1 98 ? 2.455 -11.010 -3.488 1.00 70.06 98 PRO A C 1
ATOM 766 O O . PRO A 1 98 ? 3.587 -10.867 -3.031 1.00 70.06 98 PRO A O 1
ATOM 769 N N . ASP A 1 99 ? 2.228 -11.605 -4.667 1.00 73.38 99 ASP A N 1
ATOM 770 C CA . ASP A 1 99 ? 3.284 -12.170 -5.538 1.00 73.38 99 ASP A CA 1
ATOM 771 C C . ASP A 1 99 ? 4.320 -11.130 -6.007 1.00 73.38 99 ASP A C 1
ATOM 773 O O . ASP A 1 99 ? 5.398 -11.470 -6.521 1.00 73.38 99 ASP A O 1
ATOM 777 N N . LEU A 1 100 ? 3.952 -9.854 -5.883 1.00 75.19 100 LEU A N 1
ATOM 778 C CA . LEU A 1 100 ? 4.781 -8.695 -6.143 1.00 75.19 100 LEU A CA 1
ATOM 779 C C . LEU A 1 100 ? 4.824 -7.832 -4.879 1.00 75.19 100 LEU A C 1
ATOM 781 O O . LEU A 1 100 ? 3.772 -7.495 -4.332 1.00 75.19 100 LEU A O 1
ATOM 785 N N . PRO A 1 101 ? 6.019 -7.441 -4.417 1.00 68.94 101 PRO A N 1
ATOM 786 C CA . PRO A 1 101 ? 6.153 -6.600 -3.240 1.00 68.94 101 PRO A CA 1
ATOM 787 C C . PRO A 1 101 ? 5.547 -5.213 -3.484 1.00 68.94 101 PRO A C 1
ATOM 789 O O . PRO A 1 101 ? 5.648 -4.649 -4.575 1.00 68.94 101 PRO A O 1
ATOM 792 N N . ASN A 1 102 ? 4.958 -4.630 -2.440 1.00 68.31 102 ASN A N 1
ATOM 793 C CA . ASN A 1 102 ? 4.462 -3.256 -2.473 1.00 68.31 102 ASN A CA 1
ATOM 794 C C . ASN A 1 102 ? 5.639 -2.268 -2.374 1.00 68.31 102 ASN A C 1
ATOM 796 O O . ASN A 1 102 ? 6.001 -1.836 -1.279 1.00 68.31 102 ASN A O 1
ATOM 800 N N . ILE A 1 103 ? 6.269 -1.975 -3.513 1.00 73.12 103 ILE A N 1
ATOM 801 C CA . ILE A 1 103 ? 7.423 -1.076 -3.620 1.00 73.12 103 ILE A CA 1
ATOM 802 C C . ILE A 1 103 ? 6.972 0.267 -4.192 1.00 73.12 103 ILE A C 1
ATOM 804 O O . ILE A 1 103 ? 6.440 0.337 -5.301 1.00 73.12 103 ILE A O 1
ATOM 808 N N . GLY A 1 104 ? 7.258 1.341 -3.459 1.00 72.06 104 GLY A N 1
ATOM 809 C CA . GLY A 1 104 ? 7.237 2.703 -3.987 1.00 72.06 104 GLY A CA 1
ATOM 810 C C . GLY A 1 104 ? 8.654 3.185 -4.295 1.00 72.06 104 GLY A C 1
ATOM 811 O O . GLY A 1 104 ? 9.621 2.731 -3.691 1.00 72.06 104 GLY A O 1
ATOM 812 N N . TYR A 1 105 ? 8.802 4.120 -5.234 1.00 80.00 105 TYR A N 1
ATOM 813 C CA . TYR A 1 105 ? 10.097 4.743 -5.523 1.00 80.00 105 TYR A CA 1
ATOM 814 C C . TYR A 1 105 ? 9.928 6.235 -5.759 1.00 80.00 105 TYR A C 1
ATOM 816 O O . TYR A 1 105 ? 9.241 6.624 -6.697 1.00 80.00 105 TYR A O 1
ATOM 824 N N . ALA A 1 106 ? 10.572 7.062 -4.931 1.00 77.38 106 ALA A N 1
ATOM 825 C CA . ALA A 1 106 ? 10.690 8.512 -5.117 1.00 77.38 106 ALA A CA 1
ATOM 826 C C . ALA A 1 106 ? 9.364 9.238 -5.452 1.00 77.38 106 ALA A C 1
ATOM 828 O O . ALA A 1 106 ? 9.345 10.155 -6.275 1.00 77.38 106 ALA A O 1
ATOM 829 N N . GLY A 1 107 ? 8.246 8.805 -4.855 1.00 74.12 107 GLY A N 1
ATOM 830 C CA . GLY A 1 107 ? 6.916 9.371 -5.117 1.00 74.12 107 GLY A CA 1
ATOM 831 C C . GLY A 1 107 ? 6.369 9.110 -6.527 1.00 74.12 107 GLY A C 1
ATOM 832 O O . GLY A 1 107 ? 5.427 9.780 -6.948 1.00 74.12 107 GLY A O 1
ATOM 833 N N . LEU A 1 108 ? 6.954 8.172 -7.276 1.00 82.81 108 LEU A N 1
ATOM 834 C CA . LEU A 1 108 ? 6.451 7.765 -8.580 1.00 82.81 108 LEU A CA 1
ATOM 835 C C . LEU A 1 108 ? 5.182 6.929 -8.444 1.00 82.81 108 LEU A C 1
ATOM 837 O O . LEU A 1 108 ? 5.098 6.010 -7.632 1.00 82.81 108 LEU A O 1
ATOM 841 N N . ASN A 1 109 ? 4.240 7.180 -9.347 1.00 82.25 109 ASN A N 1
ATOM 842 C CA . ASN A 1 109 ? 3.149 6.269 -9.636 1.00 82.25 109 ASN A CA 1
ATOM 843 C C . ASN A 1 109 ? 3.728 5.001 -10.272 1.00 82.25 109 ASN A C 1
ATOM 845 O O . ASN A 1 109 ? 4.247 5.039 -11.396 1.00 82.25 109 ASN A O 1
ATOM 849 N N . ILE A 1 110 ? 3.631 3.893 -9.546 1.00 84.50 110 ILE A N 1
ATOM 850 C CA . ILE A 1 110 ? 4.046 2.558 -9.968 1.00 84.50 110 ILE A CA 1
ATOM 851 C C . ILE A 1 110 ? 2.804 1.678 -9.914 1.00 84.50 110 ILE A C 1
ATOM 853 O O . ILE A 1 110 ? 2.112 1.641 -8.900 1.00 84.50 110 ILE A O 1
ATOM 857 N N . ASP A 1 111 ? 2.504 1.007 -11.020 1.00 85.75 111 ASP A N 1
ATOM 858 C CA . ASP A 1 111 ? 1.442 0.007 -11.077 1.00 85.75 111 ASP A CA 1
ATOM 859 C C . ASP A 1 111 ? 2.031 -1.407 -11.154 1.00 85.75 111 ASP A C 1
ATOM 861 O O . ASP A 1 111 ? 3.235 -1.598 -11.341 1.00 85.75 111 ASP A O 1
ATOM 865 N N . GLU A 1 112 ? 1.164 -2.407 -11.025 1.00 84.88 112 GLU A N 1
ATOM 866 C CA . GLU A 1 112 ? 1.539 -3.821 -11.057 1.00 84.88 112 GLU A CA 1
ATOM 867 C C . GLU A 1 112 ? 2.301 -4.199 -12.337 1.00 84.88 112 GLU A C 1
ATOM 869 O O . GLU A 1 112 ? 3.298 -4.915 -12.278 1.00 84.88 112 GLU A O 1
ATOM 874 N N . SER A 1 113 ? 1.925 -3.617 -13.484 1.00 88.44 113 SER A N 1
ATOM 875 C CA . SER A 1 113 ? 2.589 -3.882 -14.767 1.00 88.44 113 SER A CA 1
ATOM 876 C C . SER A 1 113 ? 4.054 -3.437 -14.784 1.00 88.44 113 SER A C 1
ATOM 878 O O . SER A 1 113 ? 4.885 -4.053 -15.454 1.00 88.44 113 SER A O 1
ATOM 880 N N . VAL A 1 114 ? 4.399 -2.377 -14.041 1.00 90.56 114 VAL A N 1
ATOM 881 C CA . VAL A 1 114 ? 5.795 -1.965 -13.854 1.00 90.56 114 VAL A CA 1
ATOM 882 C C . VAL A 1 114 ? 6.542 -3.017 -13.040 1.00 90.56 114 VAL A C 1
ATOM 884 O O . VAL A 1 114 ? 7.627 -3.422 -13.450 1.00 90.56 114 VAL A O 1
ATOM 887 N N . LEU A 1 115 ? 5.969 -3.486 -11.930 1.00 89.56 115 LEU A N 1
ATOM 888 C CA . LEU A 1 115 ? 6.605 -4.468 -11.047 1.00 89.56 115 LEU A CA 1
ATOM 889 C C . LEU A 1 115 ? 6.796 -5.826 -11.740 1.00 89.56 115 LEU A C 1
ATOM 891 O O . LEU A 1 115 ? 7.885 -6.396 -11.682 1.00 89.56 115 LEU A O 1
ATOM 895 N N . GLU A 1 116 ? 5.797 -6.309 -12.482 1.00 90.12 116 GLU A N 1
ATOM 896 C CA . GLU A 1 116 ? 5.922 -7.513 -13.314 1.00 90.12 116 GLU A CA 1
ATOM 897 C C . GLU A 1 116 ? 7.026 -7.371 -14.361 1.00 90.12 116 GLU A C 1
ATOM 899 O O . GLU A 1 116 ? 7.839 -8.276 -14.563 1.00 90.12 116 GLU A O 1
ATOM 904 N N . ALA A 1 117 ? 7.081 -6.227 -15.042 1.00 92.38 117 ALA A N 1
ATOM 905 C CA . ALA A 1 117 ? 8.087 -5.985 -16.061 1.00 92.38 117 ALA A CA 1
ATOM 906 C C . ALA A 1 117 ? 9.499 -5.880 -15.465 1.00 92.38 117 ALA A C 1
ATOM 908 O O . ALA A 1 117 ? 10.447 -6.345 -16.097 1.00 92.38 117 ALA A O 1
ATOM 909 N N . VAL A 1 118 ? 9.654 -5.336 -14.252 1.00 92.25 118 VAL A N 1
ATOM 910 C CA . VAL A 1 118 ? 10.930 -5.366 -13.518 1.00 92.25 118 VAL A CA 1
ATOM 911 C C . VAL A 1 118 ? 11.314 -6.808 -13.174 1.00 92.25 118 VAL A C 1
ATOM 913 O O . VAL A 1 118 ? 12.430 -7.214 -13.500 1.00 92.25 118 VAL A O 1
ATOM 916 N N . LYS A 1 119 ? 10.386 -7.608 -12.624 1.00 90.12 119 LYS A N 1
ATOM 917 C CA . LYS A 1 119 ? 10.595 -9.040 -12.317 1.00 90.12 119 LYS A CA 1
ATOM 918 C C . LYS A 1 119 ? 11.052 -9.835 -13.542 1.00 90.12 119 LYS A C 1
ATOM 920 O O . LYS A 1 119 ? 11.938 -10.678 -13.444 1.00 90.12 119 LYS A O 1
ATOM 925 N N . ASN A 1 120 ? 10.484 -9.524 -14.706 1.00 91.75 120 ASN A N 1
ATOM 926 C CA . ASN A 1 120 ? 10.784 -10.180 -15.979 1.00 91.75 120 ASN A CA 1
ATOM 927 C C . ASN A 1 120 ? 11.974 -9.565 -16.743 1.00 91.75 120 ASN A C 1
ATOM 929 O O . ASN A 1 120 ? 12.272 -9.988 -17.860 1.00 91.75 120 ASN A O 1
ATO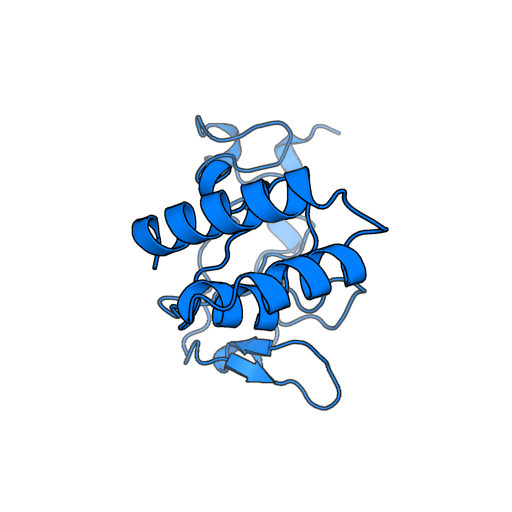M 933 N N . GLY A 1 121 ? 12.653 -8.553 -16.192 1.00 92.62 121 GLY A N 1
ATOM 934 C CA . GLY A 1 121 ? 13.804 -7.905 -16.831 1.00 92.62 121 GLY A CA 1
ATOM 935 C C . GLY A 1 121 ? 13.470 -7.060 -18.072 1.00 92.62 121 GLY A C 1
ATOM 936 O O . GLY A 1 121 ? 14.347 -6.767 -18.887 1.00 92.62 121 GLY A O 1
ATOM 937 N N . ALA A 1 122 ? 12.210 -6.659 -18.245 1.00 94.38 122 ALA A N 1
ATOM 938 C CA . ALA A 1 122 ? 11.706 -5.931 -19.407 1.00 94.38 122 ALA A CA 1
ATOM 939 C C . ALA A 1 122 ? 11.929 -4.405 -19.296 1.00 94.38 122 ALA A C 1
ATOM 941 O O . ALA A 1 122 ? 10.986 -3.611 -19.327 1.00 94.38 122 ALA A O 1
ATOM 942 N N . GLU A 1 123 ? 13.193 -3.972 -19.217 1.00 94.81 123 GLU A N 1
ATOM 943 C CA . GLU A 1 123 ? 13.602 -2.569 -18.994 1.00 94.81 123 GLU A CA 1
ATOM 944 C C . GLU A 1 123 ? 12.908 -1.559 -19.929 1.00 94.81 123 GLU A C 1
ATOM 946 O O . GLU A 1 123 ? 12.399 -0.526 -19.491 1.00 94.81 123 GLU A O 1
ATOM 951 N N . VAL A 1 124 ? 12.851 -1.847 -21.234 1.00 94.00 124 VAL A N 1
ATOM 952 C CA . VAL A 1 124 ? 12.261 -0.927 -22.226 1.00 94.00 124 VAL A CA 1
ATOM 953 C C . VAL A 1 124 ? 10.772 -0.692 -21.958 1.00 94.00 124 VAL A C 1
ATOM 955 O O . VAL A 1 124 ? 10.280 0.421 -22.166 1.00 94.00 124 VAL A O 1
ATOM 958 N N . PHE A 1 125 ? 10.055 -1.721 -21.500 1.00 95.44 125 PHE A N 1
ATOM 959 C CA . PHE A 1 125 ? 8.651 -1.599 -21.122 1.00 95.44 125 PHE A CA 1
ATOM 960 C C . PHE A 1 125 ? 8.510 -0.737 -19.866 1.00 95.44 125 PHE A C 1
ATOM 962 O O . PHE A 1 125 ? 7.740 0.224 -19.883 1.00 95.44 125 PHE A O 1
ATOM 969 N N . VAL A 1 126 ? 9.317 -1.010 -18.834 1.00 93.75 126 VAL A N 1
ATOM 970 C CA . VAL A 1 126 ? 9.325 -0.245 -17.578 1.00 93.75 126 VAL A CA 1
ATOM 971 C C . VAL A 1 126 ? 9.556 1.240 -17.844 1.00 93.75 126 VAL A C 1
ATOM 973 O O . VAL A 1 126 ? 8.766 2.073 -17.410 1.00 93.75 126 VAL A O 1
ATOM 976 N N . ILE A 1 127 ? 10.573 1.591 -18.636 1.00 93.94 127 ILE A N 1
ATOM 977 C CA . ILE A 1 127 ? 10.878 2.989 -18.971 1.00 93.94 127 ILE A CA 1
ATOM 978 C C . ILE A 1 127 ? 9.692 3.6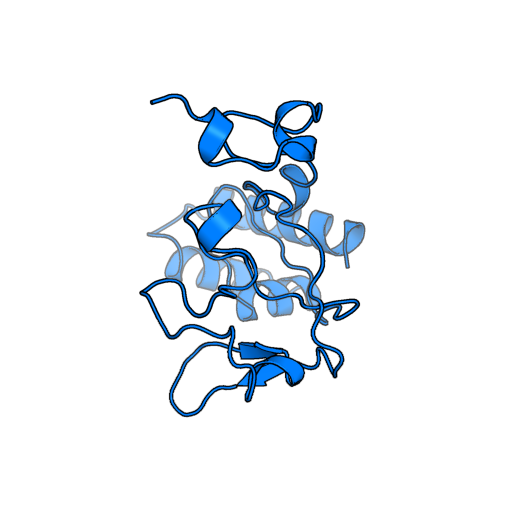69 -19.666 1.00 93.94 127 ILE A C 1
ATOM 980 O O . ILE A 1 127 ? 9.346 4.804 -19.336 1.00 93.94 127 ILE A O 1
ATOM 984 N N . LYS A 1 128 ? 9.056 2.999 -20.636 1.00 92.81 128 LYS A N 1
ATOM 985 C CA . LYS A 1 128 ? 7.891 3.554 -21.342 1.00 92.81 128 LYS A CA 1
ATOM 986 C C . LYS A 1 128 ? 6.708 3.747 -20.397 1.00 92.81 128 LYS A C 1
ATOM 988 O O . LYS A 1 128 ? 6.067 4.795 -20.448 1.00 92.81 128 LYS A O 1
ATOM 993 N N . ARG A 1 129 ? 6.438 2.763 -19.535 1.00 93.38 129 ARG A N 1
ATOM 994 C CA . ARG A 1 129 ? 5.315 2.798 -18.597 1.00 93.38 129 ARG A CA 1
ATOM 995 C C . ARG A 1 129 ? 5.520 3.852 -17.511 1.00 93.38 129 ARG A C 1
ATOM 997 O O . ARG A 1 129 ? 4.615 4.645 -17.286 1.00 93.38 129 ARG A O 1
ATOM 1004 N N . LEU A 1 130 ? 6.720 3.960 -16.938 1.00 91.56 130 LEU A N 1
ATOM 1005 C CA . LEU A 1 130 ? 7.052 4.999 -15.958 1.00 91.56 130 LEU A CA 1
ATOM 1006 C C . LEU A 1 130 ? 6.842 6.406 -16.521 1.00 91.56 130 LEU A C 1
ATOM 1008 O O . LEU A 1 130 ? 6.251 7.241 -15.844 1.00 91.56 130 LEU A O 1
ATOM 1012 N N . ARG A 1 131 ? 7.259 6.664 -17.768 1.00 91.94 131 ARG A N 1
ATOM 1013 C CA . ARG A 1 131 ? 7.041 7.963 -18.433 1.00 91.94 131 ARG A CA 1
ATOM 1014 C C . ARG A 1 131 ? 5.573 8.261 -18.730 1.00 91.94 131 ARG A C 1
ATOM 1016 O O . ARG A 1 131 ? 5.205 9.430 -18.804 1.00 91.94 131 ARG A O 1
ATOM 1023 N N . LEU A 1 132 ? 4.763 7.223 -18.939 1.00 91.44 132 LEU A N 1
ATOM 1024 C CA . LEU A 1 132 ? 3.323 7.352 -19.150 1.00 91.44 132 LEU A CA 1
ATOM 1025 C C . LEU A 1 132 ? 2.594 7.660 -17.836 1.00 91.44 132 LEU A C 1
ATOM 1027 O O . LEU A 1 132 ? 1.714 8.511 -17.818 1.00 91.44 132 LEU A O 1
ATOM 1031 N N . LEU A 1 133 ? 2.969 6.977 -16.751 1.00 88.75 133 LEU A N 1
ATOM 1032 C CA . LEU A 1 133 ? 2.366 7.138 -15.423 1.00 88.75 133 LEU A CA 1
ATOM 1033 C C . LEU A 1 133 ? 2.816 8.422 -14.709 1.00 88.75 133 LEU A C 1
ATOM 1035 O O . LEU A 1 133 ? 2.094 8.953 -13.866 1.00 88.75 133 LEU A O 1
ATOM 1039 N N . ASN A 1 134 ? 4.014 8.910 -15.029 1.00 86.75 134 ASN A N 1
ATOM 1040 C CA . ASN A 1 134 ? 4.656 10.037 -14.366 1.00 86.75 134 ASN A CA 1
ATOM 1041 C C . ASN A 1 134 ? 5.116 11.033 -15.431 1.00 86.75 134 ASN A C 1
ATOM 1043 O O . ASN A 1 134 ? 6.086 10.778 -16.148 1.00 86.75 134 ASN A O 1
ATOM 1047 N N . ASN A 1 135 ? 4.381 12.142 -15.543 1.00 81.00 135 ASN A N 1
ATOM 1048 C CA . ASN A 1 135 ? 4.514 13.205 -16.545 1.00 81.00 135 ASN A CA 1
ATOM 1049 C C . ASN A 1 135 ? 5.946 13.401 -17.086 1.00 81.00 135 ASN A C 1
ATOM 1051 O O . ASN A 1 135 ? 6.733 14.167 -16.536 1.00 81.00 135 ASN A O 1
ATOM 1055 N N . ASN A 1 136 ? 6.261 12.740 -18.207 1.00 74.38 136 ASN A N 1
ATOM 1056 C CA . ASN A 1 136 ? 7.479 12.934 -19.001 1.00 74.38 136 ASN A CA 1
ATOM 1057 C C . ASN A 1 136 ? 8.806 12.935 -18.217 1.00 74.38 136 ASN A C 1
ATOM 1059 O O . ASN A 1 136 ? 9.698 13.743 -18.487 1.00 74.38 136 ASN A O 1
ATOM 1063 N N . LEU A 1 137 ? 8.988 11.966 -17.316 1.00 88.62 137 LEU A N 1
ATOM 1064 C CA . LEU A 1 137 ? 10.297 11.687 -16.718 1.00 88.62 137 LEU A CA 1
ATOM 1065 C C . LEU A 1 137 ? 11.406 11.550 -17.780 1.00 88.62 137 LEU A C 1
ATOM 1067 O O . LEU A 1 137 ? 11.194 11.051 -18.893 1.00 88.62 137 LEU A O 1
ATOM 1071 N N . THR A 1 138 ? 12.626 11.959 -17.419 1.00 91.44 138 THR A N 1
ATOM 1072 C CA . THR A 1 138 ? 13.792 11.810 -18.301 1.00 91.44 138 THR A CA 1
ATOM 1073 C C . THR A 1 138 ? 14.184 10.339 -18.450 1.00 91.44 138 THR A C 1
ATOM 1075 O O . THR A 1 138 ? 14.026 9.539 -17.527 1.00 91.44 138 THR A O 1
ATOM 1078 N N . LEU A 1 139 ? 14.762 9.969 -19.600 1.00 90.56 139 LEU A N 1
ATOM 1079 C CA . LEU A 1 139 ? 15.236 8.596 -19.832 1.00 90.56 139 LEU A CA 1
ATOM 1080 C C . LEU A 1 139 ? 16.301 8.165 -18.817 1.00 90.56 139 LEU A C 1
ATOM 1082 O O . LEU A 1 139 ? 16.291 7.021 -18.373 1.00 90.56 139 LEU A O 1
ATOM 1086 N N . LYS A 1 140 ? 17.197 9.084 -18.434 1.00 92.44 140 LYS A N 1
ATOM 1087 C CA . LYS A 1 140 ? 18.227 8.829 -17.419 1.00 92.44 140 LYS A CA 1
ATOM 1088 C C . LYS A 1 140 ? 17.590 8.460 -16.080 1.00 92.44 140 LYS A C 1
ATOM 1090 O O . LYS A 1 140 ? 17.981 7.467 -15.481 1.00 92.44 140 LYS A O 1
ATOM 1095 N N . PHE A 1 141 ? 16.591 9.230 -15.653 1.00 91.00 141 PHE A N 1
ATOM 1096 C CA . PHE A 1 141 ? 15.877 8.966 -14.411 1.00 91.00 141 PHE A CA 1
ATOM 1097 C C . PHE A 1 141 ? 15.108 7.640 -14.465 1.00 91.00 141 PHE A C 1
ATOM 1099 O O . PHE A 1 141 ? 15.193 6.855 -13.534 1.00 91.00 141 PHE A O 1
ATOM 1106 N N . CYS A 1 142 ? 14.438 7.329 -15.579 1.00 91.94 142 CYS A N 1
ATOM 1107 C CA . CYS A 1 142 ? 13.709 6.063 -15.717 1.00 91.94 142 CYS A CA 1
ATOM 1108 C C . CYS A 1 142 ? 14.629 4.833 -15.671 1.00 91.94 142 CYS A C 1
ATOM 1110 O O . CYS A 1 142 ? 14.240 3.803 -15.130 1.00 91.94 142 CYS A O 1
ATOM 1112 N N . ARG A 1 143 ? 15.847 4.931 -16.224 1.00 93.38 143 ARG A N 1
ATOM 1113 C CA . ARG A 1 143 ? 16.856 3.864 -16.121 1.00 93.38 143 ARG A CA 1
ATOM 1114 C C . ARG A 1 143 ? 17.334 3.662 -14.690 1.00 93.38 143 ARG A C 1
ATOM 1116 O O . ARG A 1 143 ? 17.465 2.524 -14.258 1.00 93.38 143 ARG A O 1
ATOM 1123 N N . GLN A 1 144 ? 17.568 4.758 -13.969 1.00 93.19 144 GLN A N 1
ATOM 1124 C CA . GLN A 1 144 ? 17.927 4.688 -12.556 1.00 93.19 144 GLN A CA 1
ATOM 1125 C C . GLN A 1 144 ? 16.792 4.059 -11.742 1.00 93.19 144 GLN A C 1
ATOM 1127 O O . GLN A 1 144 ? 17.027 3.101 -11.021 1.00 93.19 144 GLN A O 1
ATOM 1132 N N . ALA A 1 145 ? 15.555 4.517 -11.953 1.00 90.25 145 ALA A N 1
ATOM 1133 C CA . ALA A 1 145 ? 14.374 3.958 -11.307 1.00 90.25 145 ALA A CA 1
ATOM 1134 C C . ALA A 1 145 ? 14.226 2.453 -11.579 1.00 90.25 145 ALA A C 1
ATOM 1136 O O . ALA A 1 145 ? 13.945 1.699 -10.660 1.00 90.25 145 ALA A O 1
ATOM 1137 N N . TYR A 1 146 ? 14.464 1.986 -12.810 1.00 93.38 146 TYR A N 1
ATOM 1138 C CA . TYR A 1 146 ? 14.458 0.552 -13.119 1.00 93.3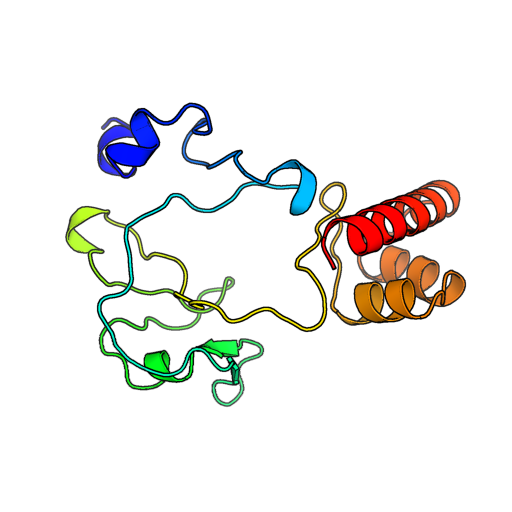8 146 TYR A CA 1
ATOM 1139 C C . TYR A 1 146 ? 15.522 -0.228 -12.331 1.00 93.38 146 TYR A C 1
ATOM 1141 O O . TYR A 1 146 ? 15.215 -1.280 -11.773 1.00 93.38 146 TYR A O 1
ATOM 1149 N N . ALA A 1 147 ? 16.757 0.278 -12.269 1.00 92.62 147 ALA A N 1
ATOM 1150 C CA . ALA A 1 147 ? 17.834 -0.365 -11.518 1.00 92.62 147 ALA A CA 1
ATOM 1151 C C . ALA A 1 147 ? 17.526 -0.423 -10.012 1.00 92.62 147 ALA A C 1
ATOM 1153 O O . ALA A 1 147 ? 17.710 -1.466 -9.383 1.00 92.62 147 ALA A O 1
ATOM 1154 N N . ASP A 1 148 ? 16.998 0.668 -9.460 1.00 89.62 148 ASP A N 1
ATOM 1155 C CA . ASP A 1 148 ? 16.648 0.766 -8.044 1.00 89.62 148 ASP A CA 1
ATOM 1156 C C . ASP A 1 148 ? 15.459 -0.145 -7.705 1.00 89.62 148 ASP A C 1
ATOM 1158 O O . ASP A 1 148 ? 15.515 -0.888 -6.728 1.00 89.62 148 ASP A O 1
ATOM 1162 N N . LEU A 1 149 ? 14.419 -0.167 -8.548 1.00 88.75 149 LEU A N 1
ATOM 1163 C CA . LEU A 1 149 ? 13.280 -1.082 -8.411 1.00 88.75 149 LEU A CA 1
ATOM 1164 C C . LEU A 1 149 ? 13.718 -2.541 -8.457 1.00 88.75 149 LEU A C 1
ATOM 1166 O O . LEU A 1 149 ? 13.262 -3.332 -7.638 1.00 88.75 149 LEU A O 1
ATOM 1170 N N . ARG A 1 150 ? 14.641 -2.897 -9.351 1.00 90.88 150 ARG A N 1
ATOM 1171 C CA . ARG A 1 150 ? 15.192 -4.254 -9.407 1.00 90.88 150 ARG A CA 1
ATOM 1172 C C . ARG A 1 150 ? 15.923 -4.626 -8.115 1.00 90.88 150 ARG A C 1
ATOM 1174 O O . ARG A 1 150 ? 15.679 -5.699 -7.576 1.00 90.88 150 ARG A O 1
ATOM 1181 N N . CYS A 1 151 ? 16.764 -3.730 -7.599 1.00 87.44 151 CYS A N 1
ATOM 1182 C CA . CYS A 1 151 ? 17.469 -3.930 -6.331 1.00 87.44 151 CYS A CA 1
ATOM 1183 C C . CYS A 1 151 ? 16.488 -4.105 -5.158 1.00 87.44 151 CYS A C 1
ATOM 1185 O O . CYS A 1 151 ? 16.641 -5.006 -4.335 1.00 87.44 151 CYS A O 1
ATOM 1187 N N . MET A 1 152 ? 15.434 -3.286 -5.107 1.00 83.00 152 MET A N 1
ATOM 1188 C CA . MET A 1 152 ? 14.389 -3.409 -4.091 1.00 83.00 152 MET A CA 1
ATOM 1189 C C . MET A 1 152 ? 13.606 -4.723 -4.226 1.00 83.00 152 MET A C 1
ATOM 1191 O O . MET A 1 152 ? 13.335 -5.363 -3.214 1.00 83.00 152 MET A O 1
ATOM 1195 N N . MET A 1 153 ? 13.301 -5.179 -5.445 1.00 83.31 153 MET A N 1
ATOM 1196 C CA . MET A 1 153 ? 12.640 -6.472 -5.663 1.00 83.31 153 MET A CA 1
ATOM 1197 C C . MET A 1 153 ? 13.499 -7.660 -5.223 1.00 83.31 153 MET A C 1
ATOM 1199 O O . MET A 1 153 ? 12.962 -8.601 -4.659 1.00 83.31 153 MET A O 1
ATOM 1203 N N . GLU A 1 154 ? 14.817 -7.622 -5.424 1.00 83.00 154 GLU A N 1
ATOM 1204 C CA . GLU A 1 154 ? 15.726 -8.673 -4.936 1.00 83.00 154 GLU A CA 1
ATOM 1205 C C . GLU A 1 154 ? 15.851 -8.675 -3.402 1.00 83.00 154 GLU A C 1
ATOM 1207 O O . GLU A 1 154 ? 16.101 -9.715 -2.798 1.00 83.00 154 GLU A O 1
ATOM 1212 N N . LYS A 1 155 ? 15.679 -7.512 -2.764 1.00 76.62 155 LYS A N 1
ATOM 1213 C CA . LYS A 1 155 ? 15.784 -7.349 -1.308 1.00 76.62 155 LYS A CA 1
ATOM 1214 C C . LYS A 1 155 ? 14.493 -7.701 -0.559 1.00 76.62 155 LYS A C 1
ATOM 1216 O O . LYS A 1 155 ? 14.573 -8.132 0.589 1.00 76.62 155 LYS A O 1
ATOM 1221 N N . PHE A 1 156 ? 13.332 -7.458 -1.167 1.00 68.12 156 PHE A N 1
ATOM 1222 C CA . PHE A 1 156 ? 12.022 -7.518 -0.501 1.00 68.12 156 PHE A CA 1
ATOM 1223 C C . PHE A 1 156 ? 11.017 -8.487 -1.147 1.00 68.12 156 PHE A C 1
ATOM 1225 O O . PHE A 1 156 ? 9.892 -8.579 -0.653 1.00 68.12 156 PHE A O 1
ATOM 1232 N N . GLY A 1 157 ? 11.380 -9.134 -2.258 1.00 58.69 157 GLY A N 1
ATOM 1233 C CA . GLY A 1 157 ? 10.562 -10.127 -2.964 1.00 58.69 157 GLY A CA 1
ATOM 1234 C C . GLY A 1 157 ? 10.869 -11.571 -2.594 1.00 58.69 157 GLY A C 1
ATOM 1235 O O . GLY A 1 157 ? 11.854 -11.819 -1.863 1.00 58.69 157 GLY A O 1
#

Radius of gyration: 17.9 Å; chains: 1; bounding box: 39×36×45 Å

pLDDT: mean 81.6, std 10.1, range [43.88, 95.44]